Protein AF-A0A146LBC0-F1 (afdb_monomer_lite)

Sequence (161 aa):
MLEDGIFLSHIIKLILETLRTKFLCQTLASCSTSDPEEIKELKKRLSVVKEETLQETRRLTDVRKKEVRIQGEQAQSCVNAASSELEQNVEAELERRLGPLERELDEGKSEDREELRKKVEVVTVGAGAAVEERTLAFVQKANNCNQRVTGASFKGPTPTK

Structure (mmCIF, N/CA/C/O backbone):
data_AF-A0A146LBC0-F1
#
_entry.id   AF-A0A146LBC0-F1
#
loop_
_atom_site.group_PDB
_atom_site.id
_atom_site.type_symbol
_atom_site.label_atom_id
_atom_site.label_alt_id
_atom_site.label_comp_id
_atom_site.label_asym_id
_atom_site.label_entity_id
_atom_site.label_seq_id
_atom_site.pdbx_PDB_ins_code
_atom_site.Cartn_x
_atom_site.Cartn_y
_atom_site.Cartn_z
_atom_site.occupancy
_atom_site.B_iso_or_equiv
_atom_site.auth_seq_id
_atom_site.auth_comp_id
_atom_site.auth_asym_id
_atom_site.auth_atom_id
_atom_site.pdbx_PDB_model_num
ATOM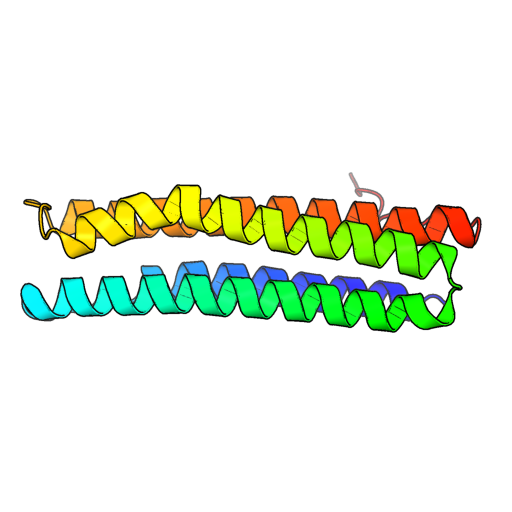 1 N N . MET A 1 1 ? 21.847 -15.925 -19.291 1.00 41.72 1 MET A N 1
ATOM 2 C CA . MET A 1 1 ? 20.861 -14.819 -19.219 1.00 41.72 1 MET A CA 1
ATOM 3 C C . MET A 1 1 ? 19.437 -15.306 -18.882 1.00 41.72 1 MET A C 1
ATOM 5 O O . MET A 1 1 ? 18.475 -14.672 -19.288 1.00 41.72 1 MET A O 1
ATOM 9 N N . LEU A 1 2 ? 19.271 -16.417 -18.148 1.00 33.94 2 LEU A N 1
ATOM 10 C CA . LEU A 1 2 ? 17.958 -16.956 -17.731 1.00 33.94 2 LEU A CA 1
ATOM 11 C C . LEU A 1 2 ? 17.779 -16.964 -16.200 1.00 33.94 2 LEU A C 1
ATOM 13 O O . LEU A 1 2 ? 16.682 -17.216 -15.714 1.00 33.94 2 LEU A O 1
ATOM 17 N N . GLU A 1 3 ? 18.838 -16.662 -15.444 1.00 36.56 3 GLU A N 1
ATOM 18 C CA . GLU A 1 3 ? 18.852 -16.749 -13.979 1.00 36.56 3 GLU A CA 1
ATOM 19 C C . GLU A 1 3 ? 18.294 -15.483 -13.304 1.00 36.56 3 GLU A C 1
ATOM 21 O O . GLU A 1 3 ? 17.625 -15.585 -12.276 1.00 36.56 3 GLU A O 1
ATOM 26 N N . ASP A 1 4 ? 18.438 -14.310 -13.932 1.00 43.28 4 ASP A N 1
ATOM 27 C CA . ASP A 1 4 ? 17.996 -13.033 -13.350 1.00 43.28 4 ASP A CA 1
ATOM 28 C C . ASP A 1 4 ? 16.467 -12.948 -13.195 1.00 43.28 4 ASP A C 1
ATOM 30 O O . ASP A 1 4 ? 15.962 -12.462 -12.186 1.00 43.28 4 ASP A O 1
ATOM 34 N N . GLY A 1 5 ? 15.698 -13.484 -14.153 1.00 43.06 5 GLY A N 1
ATOM 35 C CA . GLY A 1 5 ? 14.228 -13.459 -14.107 1.00 43.06 5 GLY A CA 1
ATOM 36 C C . GLY A 1 5 ? 13.615 -14.387 -13.049 1.00 43.06 5 GLY A C 1
ATOM 37 O O . GLY A 1 5 ? 12.540 -14.099 -12.518 1.00 43.06 5 GLY A O 1
ATOM 38 N N . ILE A 1 6 ? 14.302 -15.486 -12.716 1.00 46.56 6 ILE A N 1
ATOM 39 C CA . ILE A 1 6 ? 13.852 -16.460 -11.712 1.00 46.56 6 ILE A CA 1
ATOM 40 C C . ILE A 1 6 ? 14.132 -15.923 -10.307 1.00 46.56 6 ILE A C 1
ATOM 42 O O . ILE A 1 6 ? 13.265 -16.017 -9.439 1.00 46.56 6 ILE A O 1
ATOM 46 N N . PHE A 1 7 ? 15.295 -15.309 -10.088 1.00 50.03 7 PHE A N 1
ATOM 47 C CA . PHE A 1 7 ? 15.646 -14.681 -8.813 1.00 50.03 7 PHE A CA 1
ATOM 48 C C . PHE A 1 7 ? 14.685 -13.531 -8.460 1.00 50.03 7 PHE A C 1
ATOM 50 O O . PHE A 1 7 ? 14.181 -13.446 -7.341 1.00 50.03 7 PHE A O 1
ATOM 57 N N . LEU A 1 8 ? 14.317 -12.728 -9.462 1.00 52.56 8 LEU A N 1
ATOM 58 C CA . LEU A 1 8 ? 13.324 -11.657 -9.357 1.00 52.56 8 LEU A CA 1
ATOM 59 C C . LEU A 1 8 ? 11.935 -12.149 -8.958 1.00 52.56 8 LEU A C 1
ATOM 61 O O . LEU A 1 8 ? 11.319 -11.617 -8.037 1.00 52.56 8 LEU A O 1
ATOM 65 N N . SER A 1 9 ? 11.432 -13.184 -9.639 1.00 54.59 9 SER A N 1
ATOM 66 C CA . SER A 1 9 ? 10.130 -13.754 -9.300 1.00 54.59 9 SER A CA 1
ATOM 67 C C . SER A 1 9 ? 10.114 -14.313 -7.877 1.00 54.59 9 SER A C 1
ATOM 69 O O . SER A 1 9 ? 9.052 -14.293 -7.257 1.00 54.59 9 SER A O 1
ATOM 71 N N . HIS A 1 10 ? 11.247 -14.804 -7.364 1.00 55.78 10 HIS A N 1
ATOM 72 C CA . HIS A 1 10 ? 11.357 -15.286 -5.989 1.00 55.78 10 HIS A CA 1
ATOM 73 C C . HIS A 1 10 ? 11.374 -14.147 -4.974 1.00 55.78 10 HIS A C 1
ATOM 75 O O . HIS A 1 10 ? 10.648 -14.241 -3.994 1.00 55.78 10 HIS A O 1
ATOM 81 N N . ILE A 1 11 ? 12.117 -13.059 -5.208 1.00 57.19 11 ILE A N 1
ATOM 82 C CA . ILE A 1 11 ? 12.127 -11.897 -4.301 1.00 57.19 11 ILE A CA 1
ATOM 83 C C . ILE A 1 11 ? 10.741 -11.253 -4.229 1.00 57.19 11 ILE A C 1
ATOM 85 O O . ILE A 1 11 ? 10.255 -10.951 -3.145 1.00 57.19 11 ILE A O 1
ATOM 89 N N . ILE A 1 12 ? 10.070 -11.094 -5.369 1.00 56.62 12 ILE A N 1
ATOM 90 C CA . ILE A 1 12 ? 8.727 -10.507 -5.423 1.00 56.62 12 ILE A CA 1
ATOM 91 C C . ILE A 1 12 ? 7.709 -11.419 -4.736 1.00 56.62 12 ILE A C 1
ATOM 93 O O . ILE A 1 12 ? 6.879 -10.929 -3.976 1.00 56.62 12 ILE A O 1
ATOM 97 N N . LYS A 1 13 ? 7.805 -12.741 -4.929 1.00 62.38 13 LYS A N 1
ATOM 98 C CA . LYS A 1 13 ? 6.998 -13.710 -4.174 1.00 62.38 13 LYS A CA 1
ATOM 99 C C . LYS A 1 13 ? 7.278 -13.651 -2.676 1.00 62.38 13 LYS A C 1
ATOM 101 O O . LYS A 1 13 ? 6.328 -13.591 -1.916 1.00 62.38 13 LYS A O 1
ATOM 106 N N . LEU A 1 14 ? 8.542 -13.596 -2.258 1.00 60.75 14 LEU A N 1
ATOM 107 C CA . LEU A 1 14 ? 8.938 -13.469 -0.852 1.00 60.75 14 LEU A CA 1
ATOM 108 C C . LEU A 1 14 ? 8.400 -12.182 -0.223 1.00 60.75 14 LEU A C 1
ATOM 110 O O . LEU A 1 14 ? 7.945 -12.210 0.915 1.00 60.75 14 LEU A O 1
ATOM 114 N N . ILE A 1 15 ? 8.408 -11.062 -0.950 1.00 59.97 15 ILE A N 1
ATOM 115 C CA . ILE A 1 15 ? 7.845 -9.792 -0.476 1.00 59.97 15 ILE A CA 1
ATOM 116 C C . ILE A 1 15 ? 6.316 -9.881 -0.392 1.00 59.97 15 ILE A C 1
ATOM 118 O O . ILE A 1 15 ? 5.750 -9.482 0.620 1.00 59.97 15 ILE A O 1
ATOM 122 N N . LEU A 1 16 ? 5.642 -10.457 -1.394 1.00 62.00 16 LEU A N 1
ATOM 123 C CA . LEU A 1 16 ? 4.191 -10.687 -1.362 1.00 62.00 16 LEU A CA 1
ATOM 124 C C . LEU A 1 16 ? 3.779 -11.633 -0.225 1.00 62.00 16 LEU A C 1
ATOM 126 O O . LEU A 1 16 ? 2.821 -11.356 0.492 1.00 62.00 16 LEU A O 1
ATOM 130 N N . GLU A 1 17 ? 4.531 -12.710 -0.008 1.00 66.38 17 GLU A N 1
ATOM 131 C CA . GLU A 1 17 ? 4.349 -13.631 1.113 1.00 66.38 17 GLU A CA 1
ATOM 132 C C . GLU A 1 17 ? 4.630 -12.947 2.448 1.00 66.38 17 GLU A C 1
ATOM 134 O O . GLU A 1 17 ? 3.898 -13.172 3.406 1.00 66.38 17 GLU A O 1
ATOM 139 N N . THR A 1 18 ? 5.636 -12.075 2.520 1.00 64.06 18 THR A N 1
ATOM 140 C CA . THR A 1 18 ? 5.954 -11.298 3.724 1.00 64.06 18 THR A CA 1
ATOM 141 C C . THR A 1 18 ? 4.834 -10.317 4.045 1.00 64.06 18 THR A C 1
ATOM 143 O O . THR A 1 18 ? 4.398 -10.260 5.191 1.00 64.06 18 THR A O 1
ATOM 146 N N . LEU A 1 19 ? 4.316 -9.596 3.047 1.00 62.31 19 LEU A N 1
ATOM 147 C CA . LEU A 1 19 ? 3.150 -8.729 3.198 1.00 62.31 19 LEU A CA 1
ATOM 148 C C . LEU A 1 19 ? 1.959 -9.552 3.695 1.00 62.31 19 LEU A C 1
ATOM 150 O O . LEU A 1 19 ? 1.436 -9.292 4.775 1.00 62.31 19 LEU A O 1
ATOM 154 N N . ARG A 1 20 ? 1.601 -10.623 2.987 1.00 65.75 20 ARG A N 1
ATOM 155 C CA . ARG A 1 20 ? 0.491 -11.507 3.356 1.00 65.75 20 ARG A CA 1
ATOM 156 C C . ARG A 1 20 ? 0.636 -12.084 4.769 1.00 65.75 20 ARG A C 1
ATOM 158 O O . ARG A 1 20 ? -0.325 -12.064 5.533 1.00 65.75 20 ARG A O 1
ATOM 165 N N . THR A 1 21 ? 1.825 -12.552 5.138 1.00 64.62 21 THR A N 1
ATOM 166 C CA . THR A 1 21 ? 2.113 -13.125 6.462 1.00 64.62 21 THR A CA 1
ATOM 167 C C . THR A 1 21 ? 2.049 -12.065 7.553 1.00 64.62 21 THR A C 1
ATOM 169 O O . THR A 1 21 ? 1.503 -12.333 8.615 1.00 64.62 21 THR A O 1
ATOM 172 N N . LYS A 1 22 ? 2.541 -10.845 7.312 1.00 64.50 22 LYS A N 1
ATOM 173 C CA . LYS A 1 22 ? 2.434 -9.735 8.271 1.00 64.50 22 LYS A CA 1
ATOM 174 C C . LYS A 1 22 ? 0.981 -9.328 8.499 1.00 64.50 22 LYS A C 1
ATOM 176 O O . LYS A 1 22 ? 0.568 -9.194 9.648 1.00 64.50 22 LYS A O 1
ATOM 181 N N . PHE A 1 23 ? 0.204 -9.226 7.420 1.00 64.69 23 PHE A N 1
ATOM 182 C CA . PHE A 1 23 ? -1.231 -8.953 7.474 1.00 64.69 23 PHE A CA 1
ATOM 183 C C . PHE A 1 23 ? -2.007 -10.050 8.228 1.00 64.69 23 PHE A C 1
ATOM 185 O O . PHE A 1 23 ? -2.897 -9.714 8.995 1.00 64.69 23 PHE A O 1
ATOM 192 N N . LEU A 1 24 ? -1.657 -11.334 8.066 1.00 60.28 24 LEU A N 1
ATOM 193 C CA . LEU A 1 24 ? -2.320 -12.470 8.738 1.00 60.28 24 LEU A CA 1
ATOM 194 C C . LEU A 1 24 ? -1.852 -12.709 10.187 1.00 60.28 24 LEU A C 1
ATOM 196 O O . LEU A 1 24 ? -2.662 -12.995 11.063 1.00 60.28 24 LEU A O 1
ATOM 200 N N . CYS A 1 25 ? -0.552 -12.618 10.474 1.00 55.75 25 CYS A N 1
ATOM 201 C CA . CYS A 1 25 ? -0.018 -12.904 11.811 1.00 55.75 25 CYS A CA 1
ATOM 202 C C . CYS A 1 25 ? -0.347 -11.803 12.824 1.00 55.75 25 CYS A C 1
ATOM 204 O O . CYS A 1 25 ? -0.528 -12.101 14.003 1.00 55.75 25 CYS A O 1
ATOM 206 N N . GLN A 1 26 ? -0.426 -10.537 12.395 1.00 56.78 26 GLN A N 1
ATOM 207 C CA . GLN A 1 26 ? -0.739 -9.435 13.311 1.00 56.78 26 GLN A CA 1
ATOM 208 C C . GLN A 1 26 ? -2.237 -9.349 13.646 1.00 56.78 26 GLN A C 1
ATOM 210 O O . GLN A 1 26 ? -2.581 -8.909 14.747 1.00 56.78 26 GLN A O 1
ATOM 215 N N . THR A 1 27 ? -3.120 -9.819 12.756 1.00 55.81 27 THR A N 1
ATOM 216 C CA . THR A 1 27 ? -4.570 -9.890 13.010 1.00 55.81 27 THR A CA 1
ATOM 217 C C . THR A 1 27 ? -4.954 -11.062 13.915 1.00 55.81 27 THR A C 1
ATOM 219 O O . THR A 1 27 ? -5.841 -10.908 14.748 1.00 55.81 27 THR A O 1
ATOM 222 N N . LEU A 1 28 ? -4.267 -12.206 13.809 1.00 50.50 28 LEU A N 1
ATOM 223 C CA . LEU A 1 28 ? -4.628 -13.446 14.517 1.00 50.50 28 LEU A CA 1
ATOM 224 C C . LEU A 1 28 ? -4.036 -13.592 15.931 1.00 50.50 28 LEU A C 1
ATOM 226 O O . LEU A 1 28 ? -4.390 -14.527 16.650 1.00 50.50 28 LEU A O 1
ATOM 230 N N . ALA A 1 29 ? -3.133 -12.706 16.361 1.00 49.75 29 ALA A N 1
ATOM 231 C CA . ALA A 1 29 ? -2.538 -12.798 17.693 1.00 49.75 29 ALA A CA 1
ATOM 232 C C . ALA A 1 29 ? -3.552 -12.396 18.784 1.00 49.75 29 ALA A C 1
ATOM 234 O O . ALA A 1 29 ? -3.705 -11.212 19.102 1.00 49.75 29 ALA A O 1
ATOM 235 N N . SER A 1 30 ? -4.223 -13.400 19.360 1.00 50.38 30 SER A N 1
ATOM 236 C CA . SER A 1 30 ? -5.133 -13.294 20.505 1.00 50.38 30 SER A CA 1
ATOM 237 C C . SER A 1 30 ? -4.456 -12.599 21.688 1.00 50.38 30 SER A C 1
ATOM 239 O O . SER A 1 30 ? -3.391 -13.043 22.124 1.00 50.38 30 SER A O 1
ATOM 241 N N . CYS A 1 31 ? -5.068 -11.555 22.249 1.00 48.75 31 CYS A N 1
ATOM 242 C CA . CYS A 1 31 ? -4.596 -10.966 23.499 1.00 48.75 31 CYS A CA 1
ATOM 243 C C . CYS A 1 31 ? -5.736 -10.849 24.509 1.00 48.75 31 CYS A C 1
ATOM 245 O O . CYS A 1 31 ? -6.771 -10.252 24.232 1.00 48.75 31 CYS A O 1
ATOM 247 N N . SER A 1 32 ? -5.524 -11.450 25.679 1.00 50.44 32 SER A N 1
ATOM 248 C CA . SER A 1 32 ? -6.294 -11.221 26.895 1.00 50.44 32 SER A CA 1
ATOM 249 C C . SER A 1 32 ? -5.678 -10.024 27.627 1.00 50.44 32 SER A C 1
ATOM 251 O O . SER A 1 32 ? -4.798 -10.190 28.474 1.00 50.44 32 SER A O 1
ATOM 253 N N . THR A 1 33 ? -6.085 -8.814 27.269 1.00 54.03 33 THR A N 1
ATOM 254 C CA . THR A 1 33 ? -5.728 -7.581 27.986 1.00 54.03 33 THR A CA 1
ATOM 255 C C . THR A 1 33 ? -6.998 -6.805 28.322 1.00 54.03 33 THR A C 1
ATOM 257 O O . THR A 1 33 ? -8.054 -7.058 27.752 1.00 54.03 33 THR A O 1
ATOM 260 N N . SER A 1 34 ? -6.929 -5.922 29.319 1.00 55.38 34 SER A N 1
ATOM 261 C CA . SER A 1 34 ? -8.057 -5.075 29.718 1.00 55.38 34 SER A CA 1
ATOM 262 C C . SER A 1 34 ? -8.512 -4.146 28.581 1.00 55.38 34 SER A C 1
ATOM 264 O O . SER A 1 34 ? -7.706 -3.742 27.740 1.00 55.38 34 SER A O 1
ATOM 266 N N . ASP A 1 35 ? -9.793 -3.759 28.601 1.00 60.28 35 ASP A N 1
ATOM 267 C CA . ASP A 1 35 ? -10.484 -3.013 27.531 1.00 60.28 35 ASP A CA 1
ATOM 268 C C . ASP A 1 35 ? -9.720 -1.812 26.915 1.00 60.28 35 ASP A C 1
ATOM 270 O O . ASP A 1 35 ? -9.765 -1.650 25.692 1.00 60.28 35 ASP A O 1
ATOM 274 N N . PRO A 1 36 ? -8.989 -0.961 27.674 1.00 67.62 36 PRO A N 1
ATOM 275 C CA . PRO A 1 36 ? -8.262 0.173 27.093 1.00 67.62 36 PRO A CA 1
ATOM 276 C C . PRO A 1 36 ? -6.938 -0.226 26.425 1.00 67.62 36 PRO A C 1
ATOM 278 O O . PRO A 1 36 ? -6.501 0.412 25.464 1.00 67.62 36 PRO A O 1
ATOM 281 N N . GLU A 1 37 ? -6.278 -1.264 26.940 1.00 73.81 37 GLU A N 1
ATOM 282 C CA . GLU A 1 37 ? -4.994 -1.745 26.422 1.00 73.81 37 GLU A CA 1
ATOM 283 C C . GLU A 1 37 ? -5.189 -2.499 25.100 1.00 73.81 37 GLU A C 1
ATOM 285 O O . GLU A 1 37 ? -4.345 -2.407 24.210 1.00 73.81 37 GLU A O 1
ATOM 290 N N . GLU A 1 38 ? -6.335 -3.159 24.913 1.00 73.44 38 GLU A N 1
ATOM 291 C CA . GLU A 1 38 ? -6.666 -3.853 23.667 1.00 73.44 38 GLU A CA 1
ATOM 292 C C . GLU A 1 38 ? -6.807 -2.892 22.470 1.00 73.44 38 GLU A C 1
ATOM 294 O O . GLU A 1 38 ? -6.194 -3.106 21.424 1.00 73.44 38 GLU A O 1
ATOM 299 N N . ILE A 1 39 ? -7.550 -1.789 22.615 1.00 75.56 39 ILE A N 1
ATOM 300 C CA . ILE A 1 39 ? -7.713 -0.788 21.540 1.00 75.56 39 ILE A CA 1
ATOM 301 C C . ILE A 1 39 ? -6.362 -0.176 21.162 1.00 75.56 39 ILE A C 1
ATOM 303 O O . ILE A 1 39 ? -6.057 0.019 19.984 1.00 75.56 39 ILE A O 1
ATOM 307 N N . LYS A 1 40 ? -5.545 0.136 22.169 1.00 79.94 40 LYS A N 1
ATOM 308 C CA . LYS A 1 40 ? -4.212 0.714 21.990 1.00 79.94 40 LYS A CA 1
ATOM 309 C C . LYS A 1 40 ? -3.289 -0.237 21.229 1.00 79.94 40 LYS A C 1
ATOM 311 O O . LYS A 1 40 ? -2.561 0.203 20.340 1.00 79.94 40 LYS A O 1
ATOM 316 N N . GLU A 1 41 ? -3.354 -1.528 21.535 1.00 80.94 41 GLU A N 1
ATOM 317 C CA . GLU A 1 41 ? -2.597 -2.556 20.828 1.00 80.94 41 GLU A CA 1
ATOM 318 C C . GLU A 1 41 ? -3.089 -2.735 19.382 1.00 80.94 41 GLU A C 1
ATOM 320 O O . GLU A 1 41 ? -2.269 -2.789 18.465 1.00 80.94 41 GLU A O 1
ATOM 325 N N . LEU A 1 42 ? -4.405 -2.730 19.136 1.00 76.50 42 LEU A N 1
ATOM 326 C CA . LEU A 1 42 ? -4.966 -2.799 17.778 1.00 76.50 42 LEU A CA 1
ATOM 327 C C . LEU A 1 42 ? -4.535 -1.609 16.912 1.00 76.50 42 LEU A C 1
ATOM 329 O O . LEU A 1 42 ? -4.116 -1.805 15.772 1.00 76.50 42 LEU A O 1
ATOM 333 N N . LYS A 1 43 ? -4.556 -0.387 17.458 1.00 80.75 43 LYS A N 1
ATOM 334 C CA . LYS A 1 43 ? -4.040 0.810 16.769 1.00 80.75 43 LYS A CA 1
ATOM 335 C C . LYS A 1 43 ? -2.568 0.677 16.421 1.00 80.75 43 LYS A C 1
ATOM 337 O O . LYS A 1 43 ? -2.166 0.950 15.293 1.00 80.75 43 LYS A O 1
ATOM 342 N N . LYS A 1 44 ? -1.762 0.250 17.396 1.00 83.31 44 LYS A N 1
ATOM 343 C CA . LYS A 1 44 ? -0.325 0.062 17.208 1.00 83.31 44 LYS A CA 1
ATOM 344 C C . LYS A 1 44 ? -0.057 -0.939 16.088 1.00 83.31 44 LYS A C 1
ATOM 346 O O . LYS A 1 44 ? 0.746 -0.653 15.208 1.00 83.31 44 LYS A O 1
ATOM 351 N N . ARG A 1 45 ? -0.752 -2.078 16.087 1.00 76.31 45 ARG A N 1
ATOM 352 C CA . ARG A 1 45 ? -0.631 -3.089 15.030 1.00 76.31 45 ARG A CA 1
ATOM 353 C C . ARG A 1 45 ? -1.045 -2.538 13.674 1.00 76.31 45 ARG A C 1
ATOM 355 O O . ARG A 1 45 ? -0.286 -2.674 12.727 1.00 76.31 45 ARG A O 1
ATOM 362 N N . LEU A 1 46 ? -2.185 -1.855 13.583 1.00 78.94 46 LEU A N 1
ATOM 363 C CA . LEU A 1 46 ? -2.659 -1.269 12.326 1.00 78.94 46 LEU A CA 1
ATOM 364 C C . LEU A 1 46 ? -1.651 -0.262 11.744 1.00 78.94 46 LEU A C 1
ATOM 366 O O . LEU A 1 46 ? -1.334 -0.321 10.556 1.00 78.94 46 LEU A O 1
ATOM 370 N N . SER A 1 47 ? -1.072 0.583 12.603 1.00 83.06 47 SER A N 1
ATOM 371 C CA . SER A 1 47 ? -0.004 1.516 12.229 1.00 83.06 47 SER A CA 1
ATOM 372 C C . SER A 1 47 ? 1.251 0.791 11.738 1.00 83.06 47 SER A C 1
ATOM 374 O O . SER A 1 47 ? 1.816 1.181 10.718 1.00 83.06 47 SER A O 1
ATOM 376 N N . VAL A 1 48 ? 1.680 -0.272 12.432 1.00 83.25 48 VAL A N 1
ATOM 377 C CA . VAL A 1 48 ? 2.837 -1.089 12.026 1.00 83.25 48 VAL A CA 1
ATOM 378 C C . VAL A 1 48 ? 2.577 -1.755 10.675 1.00 83.25 48 VAL A C 1
ATOM 380 O O . VAL A 1 48 ? 3.428 -1.676 9.795 1.00 83.25 48 VAL A O 1
ATOM 383 N N . VAL A 1 49 ? 1.398 -2.351 10.464 1.00 78.00 49 VAL A N 1
ATOM 384 C CA . VAL A 1 49 ? 1.019 -2.948 9.173 1.00 78.00 49 VAL A CA 1
ATOM 385 C C . VAL A 1 49 ? 1.122 -1.917 8.051 1.00 78.00 49 VAL A C 1
ATOM 387 O O . VAL A 1 49 ? 1.722 -2.198 7.013 1.00 78.00 49 VAL A O 1
ATOM 390 N N . LYS A 1 50 ? 0.561 -0.720 8.246 1.00 82.88 50 LYS A N 1
ATOM 391 C CA . LYS A 1 50 ? 0.575 0.359 7.250 1.00 82.88 50 LYS A CA 1
ATOM 392 C C . LYS A 1 50 ? 2.001 0.798 6.915 1.00 82.88 50 LYS A C 1
ATOM 394 O O . LYS A 1 50 ? 2.372 0.821 5.741 1.00 82.88 50 LYS A O 1
ATOM 399 N N . GLU A 1 51 ? 2.808 1.096 7.931 1.00 86.25 51 GLU A N 1
ATOM 400 C CA . GLU A 1 51 ? 4.191 1.550 7.760 1.00 86.25 51 GLU A CA 1
ATOM 401 C C . GLU A 1 51 ? 5.063 0.483 7.091 1.00 86.25 51 GLU A C 1
ATOM 403 O O . GLU A 1 51 ? 5.744 0.765 6.102 1.00 86.25 51 GLU A O 1
ATOM 408 N N . GLU A 1 52 ? 4.999 -0.761 7.567 1.00 82.38 52 GLU A N 1
ATOM 409 C CA . GLU A 1 52 ? 5.774 -1.858 6.993 1.00 82.38 52 GLU A CA 1
ATOM 410 C C . GLU A 1 52 ? 5.350 -2.163 5.553 1.00 82.38 52 GLU A C 1
ATOM 412 O O . GLU A 1 52 ? 6.203 -2.441 4.712 1.00 82.38 52 GLU A O 1
ATOM 417 N N . THR A 1 53 ? 4.057 -2.064 5.231 1.00 81.00 53 THR A N 1
ATOM 418 C CA . THR A 1 53 ? 3.562 -2.273 3.862 1.00 81.00 53 THR A CA 1
ATOM 419 C C . THR A 1 53 ? 4.101 -1.220 2.901 1.00 81.00 53 THR A C 1
ATOM 421 O O . THR A 1 53 ? 4.558 -1.549 1.801 1.00 81.00 53 THR A O 1
ATOM 424 N N . LEU A 1 54 ? 4.101 0.048 3.315 1.00 86.94 54 LEU A N 1
ATOM 425 C CA . LEU A 1 54 ? 4.689 1.136 2.534 1.00 86.94 54 LEU A CA 1
ATOM 426 C C . LEU A 1 54 ? 6.201 0.956 2.382 1.00 86.94 54 LEU A C 1
ATOM 428 O O . LEU A 1 54 ? 6.742 1.151 1.291 1.00 86.94 54 LEU A O 1
ATOM 432 N N . GLN A 1 55 ? 6.886 0.546 3.450 1.00 86.69 55 GLN A N 1
ATOM 433 C CA . GLN A 1 55 ? 8.322 0.301 3.416 1.00 86.69 55 GLN A CA 1
ATOM 434 C C . GLN A 1 55 ? 8.682 -0.840 2.458 1.00 86.69 55 GLN A C 1
ATOM 436 O O . GLN A 1 55 ? 9.598 -0.683 1.651 1.00 86.69 55 GLN A O 1
ATOM 441 N N . GLU A 1 56 ? 7.966 -1.964 2.505 1.00 82.00 56 GLU A N 1
ATOM 442 C CA . GLU A 1 56 ? 8.200 -3.083 1.586 1.00 82.00 56 GLU A CA 1
ATOM 443 C C . GLU A 1 56 ? 7.855 -2.723 0.139 1.00 82.00 56 GLU A C 1
ATOM 445 O O . GLU A 1 56 ? 8.591 -3.087 -0.778 1.00 82.00 56 GLU A O 1
ATOM 450 N N . THR A 1 57 ? 6.808 -1.923 -0.080 1.00 83.88 57 THR A N 1
ATOM 451 C CA . THR A 1 57 ? 6.476 -1.397 -1.414 1.00 83.88 57 THR A CA 1
ATOM 452 C C . THR A 1 57 ? 7.626 -0.560 -1.978 1.00 83.88 57 THR A C 1
ATOM 454 O O . THR A 1 57 ? 8.025 -0.755 -3.125 1.00 83.88 57 THR A O 1
ATOM 457 N N . ARG A 1 58 ? 8.227 0.318 -1.164 1.00 88.56 58 ARG A N 1
ATOM 458 C CA . ARG A 1 58 ? 9.404 1.112 -1.560 1.00 88.56 58 ARG A CA 1
ATOM 459 C C . ARG A 1 58 ? 10.640 0.246 -1.801 1.00 88.56 58 ARG A C 1
ATOM 461 O O . ARG A 1 58 ? 11.374 0.467 -2.758 1.00 88.56 58 ARG A O 1
ATOM 468 N N . ARG A 1 59 ? 10.871 -0.776 -0.971 1.00 85.75 59 ARG A N 1
ATOM 469 C CA . ARG A 1 59 ? 11.969 -1.735 -1.189 1.00 85.75 59 ARG A CA 1
ATOM 470 C C . ARG A 1 59 ? 11.809 -2.455 -2.525 1.00 85.75 59 ARG A C 1
ATOM 472 O O . ARG A 1 59 ? 12.779 -2.560 -3.273 1.00 85.75 59 ARG A O 1
ATOM 479 N N . LEU A 1 60 ? 10.593 -2.897 -2.844 1.00 83.31 60 LEU A N 1
ATOM 480 C CA . LEU A 1 60 ? 10.272 -3.535 -4.116 1.00 83.31 60 LEU A CA 1
ATOM 481 C C . LEU A 1 60 ? 10.555 -2.606 -5.304 1.00 83.31 60 LEU A C 1
ATOM 483 O O . LEU A 1 60 ? 11.213 -3.015 -6.266 1.00 83.31 60 LEU A O 1
ATOM 487 N N . THR A 1 61 ? 10.079 -1.359 -5.254 1.00 87.44 61 THR A N 1
ATOM 488 C CA . THR A 1 61 ? 10.315 -0.406 -6.342 1.00 87.44 61 THR A CA 1
ATOM 489 C C . THR A 1 61 ? 11.795 -0.064 -6.485 1.00 87.44 61 THR A C 1
ATOM 491 O O . THR A 1 61 ? 12.295 -0.020 -7.607 1.00 87.44 61 THR A O 1
ATOM 494 N N . ASP A 1 62 ? 12.534 0.097 -5.389 1.00 88.50 62 ASP A N 1
ATOM 495 C CA . ASP A 1 62 ? 13.969 0.392 -5.414 1.00 88.50 62 ASP A CA 1
ATOM 496 C C . ASP A 1 62 ? 14.811 -0.745 -5.993 1.00 88.50 62 ASP A C 1
ATOM 498 O O . ASP A 1 62 ? 15.724 -0.489 -6.785 1.00 88.50 62 ASP A O 1
ATOM 502 N N . VAL A 1 63 ? 14.506 -1.998 -5.636 1.00 83.81 63 VAL A N 1
ATOM 503 C CA . VAL A 1 63 ? 15.127 -3.176 -6.263 1.00 83.81 63 VAL A CA 1
ATOM 504 C C . VAL A 1 63 ? 14.899 -3.118 -7.769 1.00 83.81 63 VAL A C 1
ATOM 506 O O . VAL A 1 63 ? 15.855 -3.183 -8.545 1.00 83.81 63 VAL A O 1
ATOM 509 N N . ARG A 1 64 ? 13.658 -2.861 -8.193 1.00 81.44 64 ARG A N 1
ATOM 510 C CA . ARG A 1 64 ? 13.324 -2.835 -9.615 1.00 81.44 64 ARG A CA 1
ATOM 511 C C . ARG A 1 64 ? 13.992 -1.687 -10.379 1.00 81.44 64 ARG A C 1
ATOM 513 O O . ARG A 1 64 ? 14.470 -1.887 -11.495 1.00 81.44 64 ARG A O 1
ATOM 520 N N . LYS A 1 65 ? 14.080 -0.494 -9.786 1.00 85.50 65 LYS A N 1
ATOM 521 C CA . LYS A 1 65 ? 14.797 0.656 -10.367 1.00 85.50 65 LYS A CA 1
ATOM 522 C C . LYS A 1 65 ? 16.286 0.348 -10.562 1.00 85.50 65 LYS A C 1
ATOM 524 O O . LYS A 1 65 ? 16.854 0.698 -11.598 1.00 85.50 65 LYS A O 1
ATOM 529 N N . LYS A 1 66 ? 16.925 -0.319 -9.591 1.00 84.00 66 LYS A N 1
ATOM 530 C CA . LYS A 1 66 ? 18.350 -0.694 -9.662 1.00 84.00 66 LYS A CA 1
ATOM 531 C C . LYS A 1 66 ? 18.631 -1.678 -10.794 1.00 84.00 66 LYS A C 1
ATOM 533 O O . LYS A 1 66 ? 19.606 -1.492 -11.517 1.00 84.00 66 LYS A O 1
ATOM 538 N N . GLU A 1 67 ? 17.770 -2.672 -10.981 1.00 77.00 67 GLU A N 1
ATOM 539 C CA . GLU A 1 67 ? 17.916 -3.684 -12.036 1.00 77.00 67 GLU A CA 1
ATOM 540 C C . GLU A 1 67 ? 17.832 -3.101 -13.447 1.00 77.00 67 GLU A C 1
ATOM 542 O O . GLU A 1 67 ? 18.529 -3.546 -14.355 1.00 77.00 67 GLU A O 1
ATOM 547 N N . VAL A 1 68 ? 16.976 -2.099 -13.647 1.00 77.12 68 VAL A N 1
ATOM 548 C CA . VAL A 1 68 ? 16.728 -1.536 -14.980 1.00 77.12 68 VAL A CA 1
ATOM 549 C C . VAL A 1 68 ? 17.703 -0.407 -15.331 1.00 77.12 68 VAL A C 1
ATOM 551 O O . VAL A 1 68 ? 17.847 -0.054 -16.499 1.00 77.12 68 VAL A O 1
ATOM 554 N N . ARG A 1 69 ? 18.491 0.085 -14.363 1.00 72.25 69 ARG A N 1
ATOM 555 C CA . ARG A 1 69 ? 19.543 1.095 -14.587 1.00 72.25 69 ARG A CA 1
ATOM 556 C C . ARG A 1 69 ? 20.571 0.681 -15.650 1.00 72.25 69 ARG A C 1
ATOM 558 O O . ARG A 1 69 ? 21.094 1.528 -16.363 1.00 72.25 69 ARG A O 1
ATOM 565 N N . IL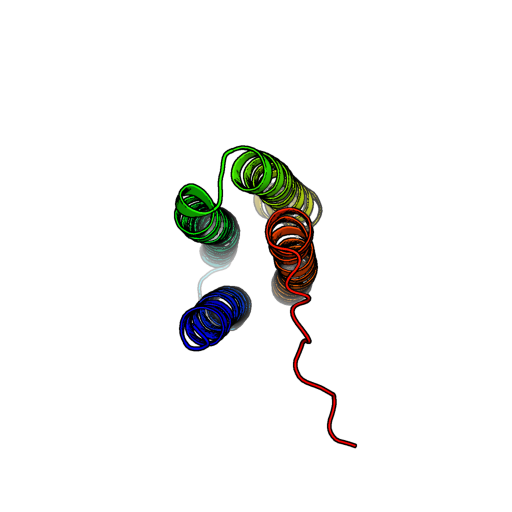E A 1 70 ? 20.847 -0.615 -15.768 1.00 69.69 70 ILE A N 1
ATOM 566 C CA . ILE A 1 70 ? 21.775 -1.189 -16.757 1.00 69.69 70 ILE A CA 1
ATOM 567 C C . ILE A 1 70 ? 21.137 -1.426 -18.139 1.00 69.69 70 ILE A C 1
ATOM 569 O O . ILE A 1 70 ? 21.840 -1.803 -19.069 1.00 69.69 70 ILE A O 1
ATOM 573 N N . GLN A 1 71 ? 19.829 -1.189 -18.298 1.00 67.31 71 GLN A N 1
ATOM 574 C CA . GLN A 1 71 ? 19.067 -1.478 -19.524 1.00 67.31 71 GLN A CA 1
ATOM 575 C C . GLN A 1 71 ? 18.747 -0.227 -20.368 1.00 67.31 71 GLN A C 1
ATOM 577 O O . GLN A 1 71 ? 18.058 -0.327 -21.381 1.00 67.31 71 GLN A O 1
ATOM 582 N N . GLY A 1 72 ? 19.261 0.945 -19.976 1.00 75.38 72 GLY A N 1
ATOM 583 C CA . GLY A 1 72 ? 19.138 2.206 -20.717 1.00 75.38 72 GLY A CA 1
ATOM 584 C C . GLY A 1 72 ? 18.064 3.166 -20.186 1.00 75.38 72 GLY A C 1
ATOM 585 O O . GLY A 1 72 ? 17.138 2.783 -19.468 1.00 75.38 72 GLY A O 1
ATOM 586 N N . GLU A 1 73 ? 18.184 4.444 -20.562 1.00 82.25 73 GLU A N 1
ATOM 587 C CA . GLU A 1 73 ? 17.397 5.557 -19.997 1.00 82.25 73 GLU A CA 1
ATOM 588 C C . GLU A 1 73 ? 15.881 5.416 -20.214 1.00 82.25 73 GLU A C 1
ATOM 590 O O . GLU A 1 73 ? 15.091 5.758 -19.333 1.00 82.25 73 GLU A O 1
ATOM 595 N N . GLN A 1 74 ? 15.453 4.866 -21.356 1.00 80.88 74 GLN A N 1
ATOM 596 C CA . GLN A 1 74 ? 14.029 4.664 -21.652 1.00 80.88 74 GLN A CA 1
ATOM 597 C C . GLN A 1 74 ? 13.387 3.606 -20.745 1.00 80.88 74 GLN A C 1
ATOM 599 O O . GLN A 1 74 ? 12.285 3.820 -20.232 1.00 80.88 74 GLN A O 1
ATOM 604 N N . ALA A 1 75 ? 14.077 2.486 -20.506 1.00 79.06 75 ALA A N 1
ATOM 605 C CA . ALA A 1 75 ? 13.592 1.442 -19.606 1.00 79.06 75 ALA A CA 1
ATOM 606 C C . ALA A 1 75 ? 13.540 1.970 -18.167 1.00 79.06 75 ALA A C 1
ATOM 608 O O . ALA A 1 75 ? 12.543 1.784 -17.467 1.00 79.06 75 ALA A O 1
ATOM 609 N N . GLN A 1 76 ? 14.579 2.707 -17.760 1.00 84.50 76 GLN A N 1
ATOM 610 C CA . GLN A 1 76 ? 14.665 3.315 -16.437 1.00 84.50 76 GLN A CA 1
ATOM 611 C C . GLN A 1 76 ? 13.538 4.329 -16.199 1.00 84.50 76 GLN A C 1
ATOM 613 O O . GLN A 1 76 ? 12.895 4.287 -15.153 1.00 84.50 76 GLN A O 1
ATOM 618 N N . SER A 1 77 ? 13.243 5.197 -17.171 1.00 88.50 77 SER A N 1
ATOM 619 C CA . SER A 1 77 ? 12.147 6.170 -17.072 1.00 88.50 77 SER A CA 1
ATOM 620 C C . SER A 1 77 ? 10.774 5.491 -16.953 1.00 88.50 77 SER A C 1
ATOM 622 O O . SER A 1 77 ? 9.977 5.846 -16.084 1.00 88.50 77 SER A O 1
ATOM 624 N N . CYS A 1 78 ? 10.524 4.441 -17.746 1.00 87.94 78 CYS A N 1
ATOM 625 C CA . CYS A 1 78 ? 9.285 3.657 -17.675 1.00 87.94 78 CYS A CA 1
ATOM 626 C C . CYS A 1 78 ? 9.104 2.971 -16.310 1.00 87.94 78 CYS A C 1
ATOM 628 O O . CYS A 1 78 ? 8.023 3.034 -15.721 1.00 87.94 78 CYS A O 1
ATOM 630 N N . VAL A 1 79 ? 10.166 2.355 -15.779 1.00 88.44 79 VAL A N 1
ATOM 631 C CA . VAL A 1 79 ? 10.137 1.715 -14.457 1.00 88.44 79 VAL A CA 1
ATOM 632 C C . VAL A 1 79 ? 9.968 2.735 -13.341 1.00 88.44 79 VAL A C 1
ATOM 634 O O . VAL A 1 79 ? 9.166 2.496 -12.447 1.00 88.44 79 VAL A O 1
ATOM 637 N N . ASN A 1 80 ? 10.641 3.885 -13.411 1.00 90.38 80 ASN A N 1
ATOM 638 C CA . ASN A 1 80 ? 10.473 4.955 -12.429 1.00 90.38 80 ASN A CA 1
ATOM 639 C C . ASN A 1 80 ? 9.014 5.428 -12.363 1.00 90.38 80 ASN A C 1
ATOM 641 O O . ASN A 1 80 ? 8.463 5.530 -11.270 1.00 90.38 80 ASN A O 1
ATOM 645 N N . ALA A 1 81 ? 8.373 5.646 -13.516 1.00 91.38 81 ALA A N 1
ATOM 646 C CA . ALA A 1 81 ? 6.965 6.032 -13.572 1.00 91.38 81 ALA A CA 1
ATOM 647 C C . ALA A 1 81 ? 6.048 4.946 -12.983 1.00 91.38 81 ALA A C 1
ATOM 649 O O . ALA A 1 81 ? 5.193 5.245 -12.151 1.00 91.38 81 ALA A O 1
ATOM 650 N N . ALA A 1 82 ? 6.262 3.678 -13.354 1.00 89.94 82 ALA A N 1
ATOM 651 C CA . ALA A 1 82 ? 5.498 2.556 -12.808 1.00 89.94 82 ALA A CA 1
ATOM 652 C C . ALA A 1 82 ? 5.697 2.395 -11.289 1.00 89.94 82 ALA A C 1
ATOM 654 O O . ALA A 1 82 ? 4.759 2.040 -10.580 1.00 89.94 82 ALA A O 1
ATOM 655 N N . SER A 1 83 ? 6.902 2.666 -10.784 1.00 92.56 83 SER A N 1
ATOM 656 C CA . SER A 1 83 ? 7.212 2.636 -9.356 1.00 92.56 83 SER A CA 1
ATOM 657 C C . SER A 1 83 ? 6.496 3.737 -8.583 1.00 92.56 83 SER A C 1
ATOM 659 O O . SER A 1 83 ? 5.870 3.443 -7.569 1.00 92.56 83 SER A O 1
ATOM 661 N N . SER A 1 84 ? 6.549 4.982 -9.064 1.00 93.94 84 SER A N 1
ATOM 662 C CA . SER A 1 84 ? 5.842 6.098 -8.425 1.00 93.94 84 SER A CA 1
ATOM 663 C C . SER A 1 84 ? 4.333 5.863 -8.383 1.00 93.94 84 SER A C 1
ATOM 665 O O . SER A 1 84 ? 3.696 6.136 -7.371 1.00 93.94 84 SER A O 1
ATOM 667 N N . GLU A 1 85 ? 3.768 5.301 -9.451 1.00 94.31 85 GLU A N 1
ATOM 668 C CA . GLU A 1 85 ? 2.355 4.927 -9.499 1.00 94.31 85 GLU A CA 1
ATOM 669 C C . GLU A 1 85 ? 2.008 3.817 -8.500 1.00 94.31 85 GLU A C 1
ATOM 671 O O . GLU A 1 85 ? 0.983 3.912 -7.829 1.00 94.31 85 GLU A O 1
ATOM 676 N N . LEU A 1 86 ? 2.850 2.783 -8.355 1.00 92.44 86 LEU A N 1
ATOM 677 C CA . LEU A 1 86 ? 2.629 1.741 -7.346 1.00 92.44 86 LEU A CA 1
ATOM 678 C C . LEU A 1 86 ? 2.626 2.332 -5.932 1.00 92.44 86 LEU A C 1
ATOM 680 O O . LEU A 1 86 ? 1.698 2.066 -5.173 1.00 92.44 86 LEU A O 1
ATOM 684 N N . GLU A 1 87 ? 3.647 3.120 -5.587 1.00 92.88 87 GLU A N 1
ATOM 685 C CA . GLU A 1 87 ? 3.795 3.713 -4.253 1.00 92.88 87 GLU A CA 1
ATOM 686 C C . GLU A 1 87 ? 2.568 4.568 -3.887 1.00 92.88 87 GLU A C 1
ATOM 688 O O . GLU A 1 87 ? 1.979 4.364 -2.826 1.00 92.88 87 GLU A O 1
ATOM 693 N N . GLN A 1 88 ? 2.115 5.435 -4.801 1.00 94.25 88 GLN A N 1
ATOM 694 C CA . GLN A 1 88 ? 0.917 6.264 -4.610 1.00 94.25 88 GLN A CA 1
ATOM 695 C C . GLN A 1 88 ? -0.363 5.428 -4.496 1.00 94.25 88 GLN A C 1
ATOM 697 O O . GLN A 1 88 ? -1.208 5.688 -3.640 1.00 94.25 88 GLN A O 1
ATOM 702 N N . ASN A 1 89 ? -0.517 4.407 -5.343 1.00 93.06 89 ASN A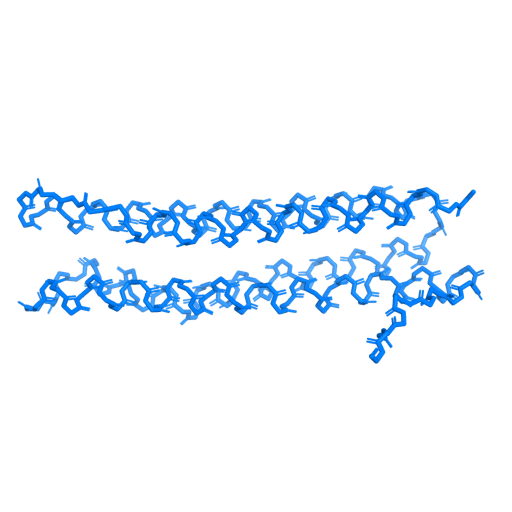 N 1
ATOM 703 C CA . ASN A 1 89 ? -1.709 3.562 -5.345 1.00 93.06 89 ASN A CA 1
ATOM 704 C C . ASN A 1 89 ? -1.813 2.691 -4.089 1.00 93.06 89 ASN A C 1
ATOM 706 O O . ASN A 1 89 ? -2.926 2.431 -3.631 1.00 93.06 89 ASN A O 1
ATOM 710 N N . VAL A 1 90 ? -0.685 2.217 -3.553 1.00 89.69 90 VAL A N 1
ATOM 711 C CA . VAL A 1 90 ? -0.649 1.467 -2.292 1.00 89.69 90 VAL A CA 1
ATOM 712 C C . VAL A 1 90 ? -0.987 2.386 -1.125 1.00 89.69 90 VAL A C 1
ATOM 714 O O . VAL A 1 90 ? -1.851 2.036 -0.328 1.00 89.69 90 VAL A O 1
ATOM 717 N N . GLU A 1 91 ? -0.380 3.571 -1.051 1.00 92.69 91 GLU A N 1
ATOM 718 C CA . GLU A 1 91 ? -0.681 4.553 -0.004 1.00 92.69 91 GLU A CA 1
ATOM 719 C C . GLU A 1 91 ? -2.163 4.942 0.006 1.00 92.69 91 GLU A C 1
ATOM 721 O O . GLU A 1 91 ? -2.826 4.835 1.039 1.00 92.69 91 GLU A O 1
ATOM 726 N N . ALA A 1 92 ? -2.718 5.286 -1.159 1.00 93.19 92 ALA A N 1
ATOM 727 C CA . ALA A 1 92 ? -4.128 5.632 -1.288 1.00 93.19 92 ALA A CA 1
ATOM 728 C C . ALA A 1 92 ? -5.061 4.473 -0.900 1.00 93.19 92 ALA A C 1
ATOM 730 O O . ALA A 1 92 ? -6.101 4.696 -0.279 1.00 93.19 92 ALA A O 1
ATOM 731 N N . GLU A 1 93 ? -4.716 3.229 -1.245 1.00 91.06 93 GLU A N 1
ATOM 732 C CA . GLU A 1 93 ? -5.543 2.065 -0.915 1.00 91.06 93 GLU A CA 1
ATOM 733 C C . GLU A 1 93 ? -5.510 1.734 0.582 1.00 91.06 93 GLU A C 1
ATOM 735 O O . GLU A 1 93 ? -6.556 1.411 1.156 1.00 91.06 93 GLU A O 1
ATOM 740 N N . LEU A 1 94 ? -4.339 1.844 1.216 1.00 88.62 94 LEU A N 1
ATOM 741 C CA . LEU A 1 94 ? -4.199 1.686 2.662 1.00 88.62 94 LEU A CA 1
ATOM 742 C C . LEU A 1 94 ? -5.004 2.758 3.397 1.00 88.62 94 LEU A C 1
ATOM 744 O O . LEU A 1 94 ? -5.773 2.419 4.291 1.00 88.62 94 LEU A O 1
ATOM 748 N N . GLU A 1 95 ? -4.918 4.021 2.981 1.00 92.38 95 GLU A N 1
ATOM 749 C CA . GLU A 1 95 ? -5.678 5.114 3.599 1.00 92.38 95 GLU A CA 1
ATOM 750 C C . GLU A 1 95 ? -7.191 4.933 3.426 1.00 92.38 95 GLU A C 1
ATOM 752 O O . GLU A 1 95 ? -7.970 5.086 4.368 1.00 92.38 95 GLU A O 1
ATOM 757 N N . ARG A 1 96 ? -7.623 4.522 2.228 1.00 93.06 96 ARG A N 1
ATOM 758 C CA . ARG A 1 96 ? -9.036 4.277 1.913 1.00 93.06 96 ARG A CA 1
ATOM 759 C C . ARG A 1 96 ? -9.646 3.180 2.785 1.00 93.06 96 ARG A C 1
ATOM 761 O O . ARG A 1 96 ? -10.825 3.268 3.125 1.00 93.06 96 ARG A O 1
ATOM 768 N N . ARG A 1 97 ? -8.881 2.130 3.096 1.00 88.88 97 ARG A N 1
ATOM 769 C CA . ARG A 1 97 ? -9.377 0.955 3.830 1.00 88.88 97 ARG A CA 1
ATOM 770 C C . ARG A 1 97 ? -9.130 1.040 5.328 1.00 88.88 97 ARG A C 1
ATOM 772 O O . ARG A 1 97 ? -10.055 0.794 6.094 1.00 88.88 97 ARG A O 1
ATOM 779 N N . LEU A 1 98 ? -7.909 1.374 5.734 1.00 87.12 98 LEU A N 1
ATOM 780 C CA . LEU A 1 98 ? -7.499 1.401 7.136 1.00 87.12 98 LEU A CA 1
ATOM 781 C C . LEU A 1 98 ? -7.858 2.732 7.806 1.00 87.12 98 LEU A C 1
ATOM 783 O O . LEU A 1 98 ? -8.234 2.722 8.970 1.00 87.12 98 LEU A O 1
ATOM 787 N N . GLY A 1 99 ? -7.857 3.858 7.086 1.00 88.69 99 GLY A N 1
ATOM 788 C CA . GLY A 1 99 ? -8.122 5.184 7.663 1.00 88.69 99 GLY A CA 1
ATOM 789 C C . GLY A 1 99 ? -9.492 5.351 8.348 1.00 88.69 99 GLY A C 1
ATOM 790 O O . GLY A 1 99 ? -9.584 6.024 9.377 1.00 88.69 99 GLY A O 1
ATOM 791 N N . PRO A 1 100 ? -10.604 4.775 7.841 1.00 89.75 100 PRO A N 1
ATOM 792 C CA . PRO A 1 100 ? -11.869 4.742 8.581 1.00 89.75 100 PRO A CA 1
ATOM 793 C C . PRO A 1 100 ? -11.775 3.962 9.900 1.00 89.75 100 PRO A C 1
ATOM 795 O O . PRO A 1 100 ? -12.325 4.401 10.906 1.00 89.75 100 PRO A O 1
ATOM 798 N N . LEU A 1 101 ? -11.050 2.842 9.899 1.00 86.25 101 LEU A N 1
ATOM 799 C CA . LEU A 1 101 ? -10.863 1.985 11.068 1.00 86.25 101 LEU A CA 1
ATOM 800 C C . LEU A 1 101 ? -9.927 2.630 12.105 1.00 86.25 101 LEU A C 1
ATOM 802 O O . LEU A 1 101 ? -10.221 2.576 13.293 1.00 86.25 101 LEU A O 1
ATOM 806 N N . GLU A 1 102 ? -8.848 3.288 11.669 1.00 86.50 102 GLU A N 1
ATOM 807 C CA . GLU A 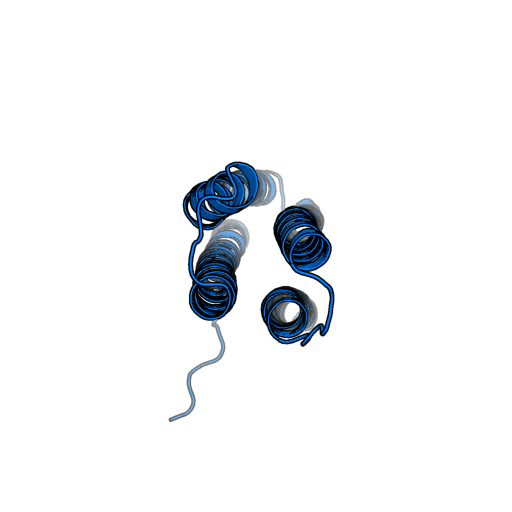1 102 ? -7.958 4.089 12.527 1.00 86.50 102 GLU A CA 1
ATOM 808 C C . GLU A 1 102 ? -8.763 5.153 13.289 1.00 86.50 102 GLU A C 1
ATOM 810 O O . GLU A 1 102 ? -8.688 5.231 14.515 1.00 86.50 102 GLU A O 1
ATOM 815 N N . ARG A 1 103 ? -9.625 5.895 12.580 1.00 88.50 103 ARG A N 1
ATOM 816 C CA . ARG A 1 103 ? -10.501 6.912 13.185 1.00 88.50 103 ARG A CA 1
ATOM 817 C C . ARG A 1 103 ? -11.510 6.325 14.166 1.00 88.50 103 ARG A C 1
ATOM 819 O O . ARG A 1 103 ? -11.705 6.878 15.240 1.00 88.50 103 ARG A O 1
ATOM 826 N N . GLU A 1 104 ? -12.134 5.202 13.832 1.00 84.81 104 GLU A N 1
ATOM 827 C CA . GLU A 1 104 ? -13.088 4.530 14.721 1.00 84.81 104 GLU A CA 1
ATOM 828 C C . GLU A 1 104 ? -12.427 4.023 16.011 1.00 84.81 104 GLU A C 1
ATOM 830 O O . GLU A 1 104 ? -12.987 4.164 17.103 1.00 84.81 104 GLU A O 1
ATOM 835 N N . LEU A 1 105 ? -11.206 3.489 15.898 1.00 83.25 105 LEU A N 1
ATOM 836 C CA . LEU A 1 105 ? -10.382 3.119 17.045 1.00 83.25 105 LEU A CA 1
ATOM 837 C C . LEU A 1 105 ? -9.997 4.355 17.876 1.00 83.25 105 LEU A C 1
ATOM 839 O O . LEU A 1 105 ? -9.943 4.273 19.105 1.00 83.25 105 LEU A O 1
ATOM 843 N N . ASP A 1 106 ? -9.720 5.496 17.237 1.00 82.94 106 ASP A N 1
ATOM 844 C CA . ASP A 1 106 ? -9.403 6.774 17.891 1.00 82.94 106 ASP A CA 1
ATOM 845 C C . ASP A 1 106 ? -10.558 7.376 18.667 1.00 82.94 106 ASP A C 1
ATOM 847 O O . ASP A 1 106 ? -10.376 7.796 19.809 1.00 82.94 106 ASP A O 1
ATOM 851 N N . GLU A 1 107 ? -11.748 7.342 18.090 1.00 83.06 107 GLU A N 1
ATOM 852 C CA . GLU A 1 107 ? -12.950 7.870 18.718 1.00 83.06 107 GLU A CA 1
ATOM 853 C C . GLU A 1 107 ? -13.509 6.943 19.809 1.00 83.06 107 GLU A C 1
ATOM 855 O O . GLU A 1 107 ? -14.375 7.358 20.576 1.00 83.06 107 GLU A O 1
ATOM 860 N N . GLY A 1 108 ? -13.039 5.692 19.886 1.00 71.44 108 GLY A N 1
ATOM 861 C CA . GLY A 1 108 ? -13.463 4.730 20.906 1.00 71.44 108 GLY A CA 1
ATOM 862 C C . GLY A 1 108 ? -14.936 4.318 20.802 1.00 71.44 108 GLY A C 1
AT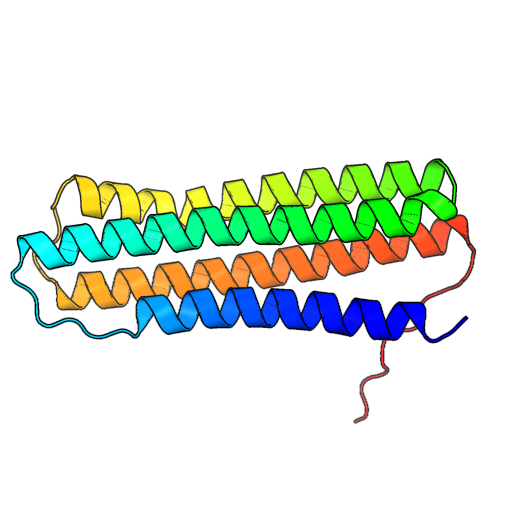OM 863 O O . GLY A 1 108 ? -15.488 3.811 21.774 1.00 71.44 108 GLY A O 1
ATOM 864 N N . LYS A 1 109 ? -15.569 4.519 19.637 1.00 66.00 109 LYS A N 1
ATOM 865 C CA . LYS A 1 109 ? -17.026 4.397 19.426 1.00 66.00 109 LYS A CA 1
ATOM 866 C C . LYS A 1 109 ? -17.573 2.963 19.362 1.00 66.00 109 LYS A C 1
ATOM 868 O O . LYS A 1 109 ? -18.784 2.802 19.275 1.00 66.00 109 LYS A O 1
ATOM 873 N N . SER A 1 110 ? -16.725 1.932 19.375 1.00 62.88 110 SER A N 1
ATOM 874 C CA . SER A 1 110 ? -17.193 0.541 19.258 1.00 62.88 110 SER A CA 1
ATOM 875 C C . SER A 1 110 ? -17.765 0.023 20.578 1.00 62.88 110 SER A C 1
ATOM 877 O O . SER A 1 110 ? -17.028 -0.081 21.563 1.00 62.88 110 SER A O 1
ATOM 879 N N . GLU A 1 111 ? -19.052 -0.334 20.574 1.00 61.25 111 GLU A N 1
ATOM 880 C CA . GLU A 1 111 ? -19.756 -0.940 21.716 1.00 61.25 111 GLU A CA 1
ATOM 881 C C . GLU A 1 111 ? -19.499 -2.457 21.825 1.00 61.25 111 GLU A C 1
ATOM 883 O O . GLU A 1 111 ? -19.465 -2.985 22.935 1.00 61.25 111 GLU A O 1
ATOM 888 N N . ASP A 1 112 ? -19.216 -3.142 20.705 1.00 75.56 112 ASP A N 1
ATOM 889 C CA . ASP A 1 112 ? -18.826 -4.562 20.659 1.00 75.56 112 ASP A CA 1
ATOM 890 C C . ASP A 1 112 ? -17.349 -4.716 20.238 1.00 75.56 112 ASP A C 1
ATOM 892 O O . ASP A 1 112 ? -16.898 -4.187 19.217 1.00 75.56 112 ASP A O 1
ATOM 896 N N . ARG A 1 113 ? -16.563 -5.422 21.060 1.00 71.81 113 ARG A N 1
ATOM 897 C CA . ARG A 1 113 ? -15.121 -5.648 20.857 1.00 71.81 113 ARG A CA 1
ATOM 898 C C . ARG A 1 113 ? -14.832 -6.818 19.931 1.00 71.81 113 ARG A C 1
ATOM 900 O O . ARG A 1 113 ? -13.869 -6.763 19.172 1.00 71.81 113 ARG A O 1
ATOM 907 N N . GLU A 1 114 ? -15.658 -7.852 19.965 1.00 76.00 114 GLU A N 1
ATOM 908 C CA . GLU A 1 114 ? -15.504 -9.003 19.081 1.00 76.00 114 GLU A CA 1
ATOM 909 C C . GLU A 1 114 ? -15.845 -8.608 17.639 1.00 76.00 114 GLU A C 1
ATOM 911 O O . GLU A 1 114 ? -15.163 -9.013 16.694 1.00 76.00 114 GLU A O 1
ATOM 916 N N . GLU A 1 115 ? -16.847 -7.744 17.466 1.00 79.81 115 GLU A N 1
ATOM 917 C CA . GLU A 1 115 ? -17.146 -7.134 16.171 1.00 79.81 115 GLU A CA 1
ATOM 918 C C . GLU A 1 115 ? -15.983 -6.261 15.677 1.00 79.81 115 GLU A C 1
ATOM 920 O O . GLU A 1 115 ? -15.578 -6.371 14.519 1.00 79.81 115 GLU A O 1
ATOM 925 N N . LEU A 1 116 ? -15.373 -5.466 16.564 1.00 78.56 116 LEU A N 1
ATOM 926 C CA . LEU A 1 116 ? -14.206 -4.649 16.233 1.00 78.56 116 LEU A CA 1
ATOM 927 C C . LEU A 1 116 ? -13.001 -5.497 15.805 1.00 78.56 116 LEU A C 1
ATOM 929 O O . LEU A 1 116 ? -12.372 -5.171 14.802 1.00 78.56 116 LEU A O 1
ATOM 933 N N . ARG A 1 117 ? -12.689 -6.598 16.503 1.00 76.50 117 ARG A N 1
ATOM 934 C CA . ARG A 1 117 ? -11.607 -7.522 16.103 1.00 76.50 117 ARG A CA 1
ATOM 935 C C . ARG A 1 117 ? -11.850 -8.096 14.716 1.00 76.50 117 ARG A C 1
ATOM 937 O O . ARG A 1 117 ? -10.969 -8.022 13.863 1.00 76.50 117 ARG A O 1
ATOM 944 N N . LYS A 1 118 ? -13.060 -8.606 14.468 1.00 81.19 118 LYS A N 1
ATOM 945 C CA . LYS A 1 118 ? -13.455 -9.141 13.157 1.00 81.19 118 LYS A CA 1
ATOM 946 C C . LYS A 1 118 ? -13.365 -8.079 12.073 1.00 81.19 118 LYS A C 1
ATOM 948 O O . LYS A 1 118 ? -12.883 -8.350 10.978 1.00 81.19 118 LYS A O 1
ATOM 953 N N . LYS A 1 119 ? -13.785 -6.853 12.375 1.00 83.00 119 LYS A N 1
ATOM 954 C CA . LYS A 1 119 ? -13.691 -5.720 11.455 1.00 83.00 119 LYS A CA 1
ATOM 955 C C . LYS A 1 119 ? -12.239 -5.373 11.145 1.00 83.00 119 LYS A C 1
ATOM 957 O O . LYS A 1 119 ? -11.906 -5.224 9.971 1.00 83.00 119 LYS A O 1
ATOM 962 N N . VAL A 1 120 ? -11.375 -5.304 12.162 1.00 81.56 120 VAL A N 1
ATOM 963 C CA . VAL A 1 120 ? -9.931 -5.098 11.985 1.00 81.56 120 VAL A CA 1
ATOM 964 C C . VAL A 1 120 ? -9.355 -6.190 11.097 1.00 81.56 120 VAL A C 1
ATOM 966 O O . VAL A 1 120 ? -8.701 -5.872 10.109 1.00 81.56 120 VAL A O 1
ATOM 969 N N . GLU A 1 121 ? -9.641 -7.456 11.385 1.00 80.00 121 GLU A N 1
ATOM 970 C CA . GLU A 1 121 ? -9.157 -8.588 10.599 1.00 80.00 121 GLU A CA 1
ATOM 971 C C . GLU A 1 121 ? -9.612 -8.505 9.136 1.00 80.00 121 GLU A C 1
ATOM 973 O O . GLU A 1 121 ? -8.777 -8.513 8.233 1.00 80.00 121 GLU A O 1
ATOM 978 N N . VAL A 1 122 ? -10.912 -8.342 8.884 1.00 83.56 122 VAL A N 1
ATOM 979 C CA . VAL A 1 122 ? -11.481 -8.290 7.527 1.00 83.56 122 VAL A CA 1
ATOM 980 C C . VAL A 1 122 ? -10.927 -7.115 6.724 1.00 83.56 122 VAL A C 1
ATOM 982 O O . VAL A 1 122 ? -10.554 -7.277 5.559 1.00 83.56 122 VAL A O 1
ATOM 985 N N . VAL A 1 123 ? -10.857 -5.926 7.326 1.00 82.94 123 VAL A N 1
ATOM 986 C CA . VAL A 1 123 ? -10.349 -4.722 6.655 1.00 82.94 123 VAL A CA 1
ATOM 987 C C . VAL A 1 123 ? -8.860 -4.866 6.347 1.00 82.94 123 VAL A C 1
ATOM 989 O O . VAL A 1 123 ? -8.435 -4.551 5.234 1.00 82.94 123 VAL A O 1
ATOM 992 N N . THR A 1 124 ? -8.086 -5.388 7.299 1.00 75.75 124 THR A N 1
ATOM 993 C CA . THR A 1 124 ? -6.637 -5.587 7.172 1.00 75.75 124 THR A CA 1
ATOM 994 C C . THR A 1 124 ? -6.345 -6.644 6.103 1.00 75.75 124 THR A C 1
ATOM 996 O O . THR A 1 124 ? -5.624 -6.359 5.149 1.00 75.75 124 THR A O 1
ATOM 999 N N . VAL A 1 125 ? -6.999 -7.811 6.139 1.00 78.56 125 VAL A N 1
ATOM 1000 C CA . VAL A 1 125 ? -6.886 -8.848 5.092 1.00 78.56 125 VAL A CA 1
ATOM 1001 C C . VAL A 1 125 ? -7.292 -8.307 3.716 1.00 78.56 125 VAL A C 1
ATOM 1003 O O . VAL A 1 125 ? -6.587 -8.523 2.728 1.00 78.56 125 VAL A O 1
ATOM 1006 N N . GLY A 1 126 ? -8.394 -7.557 3.639 1.00 78.31 126 GLY A N 1
ATOM 1007 C CA . GLY A 1 126 ? -8.852 -6.941 2.394 1.00 78.31 126 GLY A CA 1
ATOM 1008 C C . GLY A 1 126 ? -7.884 -5.890 1.838 1.00 78.31 126 GLY A C 1
ATOM 1009 O O . GLY A 1 126 ? -7.759 -5.759 0.620 1.00 78.31 126 GLY A O 1
ATOM 1010 N N . ALA A 1 127 ? -7.188 -5.151 2.706 1.00 79.94 127 ALA A N 1
ATOM 1011 C CA . ALA A 1 127 ? -6.123 -4.237 2.308 1.00 79.94 127 ALA A CA 1
ATOM 1012 C C . ALA A 1 127 ? -4.897 -4.995 1.785 1.00 79.94 127 ALA A C 1
ATOM 1014 O O . ALA A 1 127 ? -4.396 -4.649 0.717 1.00 79.94 127 ALA A O 1
ATOM 1015 N N . GLY A 1 128 ? -4.486 -6.074 2.457 1.00 79.25 128 GLY A N 1
ATOM 1016 C CA . GLY A 1 128 ? -3.403 -6.945 1.995 1.00 79.25 128 GLY A CA 1
ATOM 1017 C C . GLY A 1 128 ? -3.651 -7.497 0.588 1.00 79.25 128 GLY A C 1
ATOM 1018 O O . GLY A 1 128 ? -2.799 -7.354 -0.287 1.00 79.25 128 GLY A O 1
ATOM 1019 N N . ALA A 1 129 ? -4.850 -8.028 0.326 1.00 79.50 129 ALA A N 1
ATOM 1020 C CA . ALA A 1 129 ? -5.226 -8.531 -0.999 1.00 79.50 129 ALA A CA 1
ATOM 1021 C C . ALA A 1 129 ? -5.191 -7.434 -2.084 1.00 79.50 129 ALA A C 1
ATOM 1023 O O . ALA A 1 129 ? -4.718 -7.658 -3.198 1.00 79.50 129 ALA A O 1
ATOM 1024 N N . ALA A 1 130 ? -5.647 -6.223 -1.755 1.00 83.12 130 ALA A N 1
ATOM 1025 C CA . ALA A 1 130 ? -5.652 -5.098 -2.687 1.00 83.12 130 ALA A CA 1
ATOM 1026 C C . ALA A 1 130 ? -4.238 -4.563 -2.997 1.00 83.12 130 ALA A C 1
ATOM 1028 O O . ALA A 1 130 ? -3.993 -4.064 -4.102 1.00 83.12 130 ALA A O 1
ATOM 1029 N N . VAL A 1 131 ? -3.313 -4.656 -2.034 1.00 82.19 131 VAL A N 1
ATOM 1030 C CA . VAL A 1 131 ? -1.887 -4.341 -2.217 1.00 82.19 131 VAL A CA 1
ATOM 1031 C C . VAL A 1 131 ? -1.191 -5.419 -3.047 1.00 82.19 131 VAL A C 1
ATOM 1033 O O . VAL A 1 131 ? -0.391 -5.083 -3.923 1.00 82.19 131 VAL A O 1
ATOM 1036 N N . GLU A 1 132 ? -1.519 -6.694 -2.834 1.00 80.69 132 GLU A N 1
ATOM 1037 C CA . GLU A 1 132 ? -1.009 -7.811 -3.637 1.00 80.69 132 GLU A CA 1
ATOM 1038 C C . GLU A 1 132 ? -1.403 -7.659 -5.114 1.00 80.69 132 GLU A C 1
ATOM 1040 O O . GLU A 1 132 ? -0.536 -7.701 -5.988 1.00 80.69 132 GLU A O 1
ATOM 1045 N N . GLU A 1 133 ? -2.675 -7.377 -5.406 1.00 84.31 133 GLU A N 1
ATOM 1046 C CA . GLU A 1 133 ? -3.164 -7.160 -6.775 1.00 84.31 133 GLU A CA 1
ATOM 1047 C C . GLU A 1 133 ? -2.417 -6.016 -7.487 1.00 84.31 133 GLU A C 1
ATOM 1049 O O . GLU A 1 133 ? -1.956 -6.162 -8.624 1.00 84.31 133 GLU A O 1
ATOM 1054 N N . ARG A 1 134 ? -2.226 -4.883 -6.799 1.00 85.50 134 ARG A N 1
ATOM 1055 C CA . ARG A 1 134 ? -1.491 -3.723 -7.337 1.00 85.50 134 ARG A CA 1
ATOM 1056 C C . ARG A 1 134 ? -0.019 -4.029 -7.561 1.00 85.50 134 ARG A C 1
ATOM 1058 O O . ARG A 1 134 ? 0.542 -3.647 -8.587 1.00 85.50 134 ARG A O 1
ATOM 1065 N N . THR A 1 135 ? 0.596 -4.738 -6.623 1.00 81.50 135 THR A N 1
ATOM 1066 C CA . THR A 1 135 ? 1.980 -5.194 -6.736 1.00 81.50 135 THR A CA 1
ATOM 1067 C C . THR A 1 135 ? 2.156 -6.099 -7.955 1.00 81.50 135 THR A C 1
ATOM 1069 O O . THR A 1 135 ? 3.077 -5.894 -8.742 1.00 81.50 135 THR A O 1
ATOM 1072 N N . LEU A 1 136 ? 1.242 -7.045 -8.183 1.00 82.75 136 LEU A N 1
ATOM 1073 C CA . LEU A 1 136 ? 1.263 -7.906 -9.368 1.00 82.75 136 LEU A CA 1
ATOM 1074 C C . LEU A 1 136 ? 1.108 -7.103 -10.669 1.00 82.75 136 LEU A C 1
ATOM 1076 O O . LEU A 1 136 ? 1.852 -7.333 -11.626 1.00 82.75 136 LEU A O 1
ATOM 1080 N N . ALA A 1 137 ? 0.202 -6.122 -10.699 1.00 85.12 137 ALA A N 1
ATOM 1081 C CA . ALA A 1 137 ? 0.039 -5.231 -11.847 1.00 85.12 137 ALA A CA 1
ATOM 1082 C C . ALA A 1 137 ? 1.311 -4.404 -12.122 1.00 85.12 137 ALA A C 1
ATOM 1084 O O . ALA A 1 137 ? 1.733 -4.277 -13.276 1.00 85.12 137 ALA A O 1
ATOM 1085 N N . PHE A 1 138 ? 1.977 -3.903 -11.075 1.00 87.38 138 PHE A N 1
ATOM 1086 C CA . PHE A 1 138 ? 3.274 -3.234 -11.196 1.00 87.38 138 PHE A CA 1
ATOM 1087 C C . PHE A 1 138 ? 4.333 -4.153 -11.801 1.00 87.38 138 PHE A C 1
ATOM 1089 O O . PHE A 1 138 ? 5.029 -3.741 -12.726 1.00 87.38 138 PHE A O 1
ATOM 1096 N N . VAL A 1 139 ? 4.436 -5.401 -11.339 1.00 81.88 139 VAL A N 1
ATOM 1097 C CA . VAL A 1 139 ? 5.410 -6.376 -11.858 1.00 81.88 139 VAL A CA 1
ATOM 1098 C C . VAL A 1 139 ? 5.212 -6.582 -13.358 1.00 81.88 139 VAL A C 1
ATOM 1100 O O . VAL A 1 139 ? 6.169 -6.535 -14.131 1.00 81.88 139 VAL A O 1
ATOM 1103 N N . GLN A 1 140 ? 3.963 -6.756 -13.793 1.00 81.25 140 GLN A N 1
ATOM 1104 C CA . GLN A 1 140 ? 3.626 -6.893 -15.211 1.00 81.25 140 GLN A CA 1
ATOM 1105 C C . GLN A 1 140 ? 4.001 -5.633 -16.001 1.00 81.25 140 GLN A C 1
ATOM 1107 O O . GLN A 1 140 ? 4.653 -5.723 -17.044 1.00 81.25 140 GLN A O 1
ATOM 1112 N N . LYS A 1 141 ? 3.658 -4.449 -15.483 1.00 84.94 141 LYS A N 1
ATOM 1113 C CA . LYS A 1 141 ? 3.977 -3.160 -16.109 1.00 84.94 141 LYS A CA 1
ATOM 1114 C C . LYS A 1 141 ? 5.488 -2.935 -16.225 1.00 84.94 141 LYS A C 1
ATOM 1116 O O . LYS A 1 141 ? 5.977 -2.601 -17.302 1.00 84.94 141 LYS A O 1
ATOM 1121 N N . ALA A 1 142 ? 6.234 -3.194 -15.156 1.00 81.56 142 ALA A N 1
ATOM 1122 C CA . ALA A 1 142 ? 7.685 -3.072 -15.104 1.00 81.56 142 ALA A CA 1
ATOM 1123 C C . ALA A 1 142 ? 8.397 -4.114 -15.981 1.00 81.56 142 ALA A C 1
ATOM 1125 O O . ALA A 1 142 ? 9.492 -3.857 -16.479 1.00 81.56 142 ALA A O 1
ATOM 1126 N N . ASN A 1 143 ? 7.807 -5.290 -16.202 1.00 77.38 143 ASN A N 1
ATOM 1127 C CA . ASN A 1 143 ? 8.314 -6.256 -17.179 1.00 77.38 143 ASN A CA 1
ATOM 1128 C C . ASN A 1 143 ? 8.074 -5.781 -18.616 1.00 77.38 143 ASN A C 1
ATOM 1130 O O . ASN A 1 143 ? 8.976 -5.875 -19.447 1.00 77.38 143 ASN A O 1
ATOM 1134 N N . ASN A 1 144 ? 6.908 -5.199 -18.903 1.00 80.19 144 ASN A N 1
ATOM 1135 C CA . ASN A 1 144 ? 6.604 -4.634 -20.220 1.00 80.19 144 ASN A CA 1
ATOM 1136 C C . ASN A 1 144 ? 7.518 -3.451 -20.584 1.00 80.19 144 ASN A C 1
ATOM 1138 O O . ASN A 1 144 ? 7.860 -3.292 -21.758 1.00 80.19 144 ASN A O 1
ATOM 1142 N N . CYS A 1 145 ? 7.963 -2.665 -19.596 1.00 78.75 145 CYS A N 1
ATOM 1143 C CA . CYS A 1 145 ? 9.001 -1.648 -19.793 1.00 78.75 145 CYS A CA 1
ATOM 1144 C C . CYS A 1 145 ? 10.287 -2.252 -20.388 1.00 78.75 145 CYS A C 1
ATOM 1146 O O . CYS A 1 145 ? 10.844 -1.695 -21.330 1.00 78.75 145 CYS A O 1
ATOM 1148 N N . ASN A 1 146 ? 10.712 -3.425 -19.906 1.00 66.38 146 ASN A N 1
ATOM 1149 C CA . ASN A 1 146 ? 11.925 -4.093 -20.389 1.00 66.38 146 ASN A CA 1
ATOM 1150 C C . ASN A 1 146 ? 11.732 -4.735 -21.771 1.00 66.38 146 ASN A C 1
ATOM 1152 O O . ASN A 1 146 ? 12.636 -4.672 -22.606 1.00 66.38 146 ASN A O 1
ATOM 1156 N N . GLN A 1 147 ? 10.557 -5.316 -22.052 1.00 63.03 147 GLN A N 1
ATOM 1157 C CA . GLN A 1 147 ? 10.278 -5.929 -23.360 1.00 63.03 147 GLN A CA 1
ATOM 1158 C C . GLN A 1 147 ? 10.295 -4.903 -24.499 1.00 63.03 147 GLN A C 1
ATOM 1160 O O . GLN A 1 147 ? 10.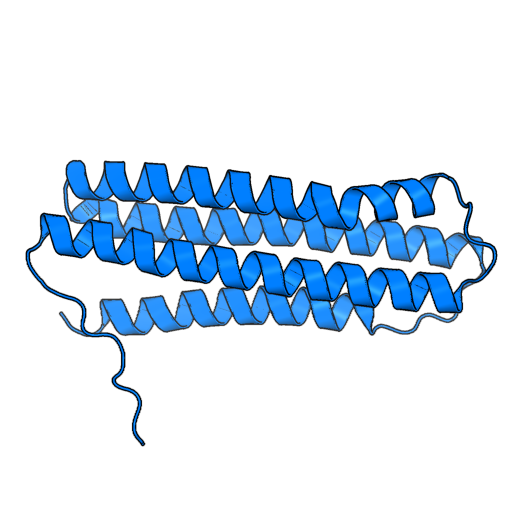809 -5.187 -25.579 1.00 63.03 147 GLN A O 1
ATOM 1165 N N . ARG A 1 148 ? 9.759 -3.696 -24.261 1.00 57.75 148 ARG A N 1
ATOM 1166 C CA . ARG A 1 148 ? 9.733 -2.620 -25.265 1.00 57.75 148 ARG A CA 1
ATOM 1167 C C . ARG A 1 148 ? 11.123 -2.104 -25.634 1.00 57.75 148 ARG A C 1
ATOM 1169 O O . ARG A 1 148 ? 11.300 -1.647 -26.755 1.00 57.75 148 ARG A O 1
ATOM 1176 N N . VAL A 1 149 ? 12.083 -2.185 -24.713 1.00 54.88 149 VAL A N 1
ATOM 1177 C CA . VAL A 1 149 ? 13.446 -1.668 -24.916 1.00 54.88 149 VAL A CA 1
ATOM 1178 C C . VAL A 1 149 ? 14.399 -2.738 -25.453 1.00 54.88 149 VAL A C 1
ATOM 1180 O O . VAL A 1 149 ? 15.281 -2.426 -26.244 1.00 54.88 149 VAL A O 1
ATOM 1183 N N . THR A 1 150 ? 14.208 -4.008 -25.085 1.00 53.19 150 THR A N 1
ATOM 1184 C CA . THR A 1 150 ? 15.109 -5.111 -25.480 1.00 53.19 150 THR A CA 1
ATOM 1185 C C . THR A 1 150 ? 14.586 -5.976 -26.632 1.00 53.19 150 THR A C 1
ATOM 1187 O O . THR A 1 150 ? 15.327 -6.806 -27.151 1.00 53.19 150 THR A O 1
ATOM 1190 N N . GLY A 1 151 ? 13.311 -5.840 -27.022 1.00 50.66 151 GLY A N 1
ATOM 1191 C CA . GLY A 1 151 ? 12.661 -6.696 -28.026 1.00 50.66 151 GLY A CA 1
ATOM 1192 C C . GLY A 1 151 ? 12.435 -8.149 -27.574 1.00 50.66 151 GLY A C 1
ATOM 1193 O O . GLY A 1 151 ? 11.835 -8.938 -28.304 1.00 50.66 151 GLY A O 1
ATOM 1194 N N . ALA A 1 152 ? 12.881 -8.520 -26.371 1.00 48.56 152 ALA A N 1
ATOM 1195 C CA . ALA A 1 152 ? 12.712 -9.850 -25.808 1.00 48.56 152 ALA A CA 1
ATOM 1196 C C . ALA A 1 152 ? 11.351 -9.951 -25.107 1.00 48.56 152 ALA A C 1
ATOM 1198 O O . ALA A 1 152 ? 11.119 -9.336 -24.068 1.00 48.56 152 ALA A O 1
ATOM 1199 N N . SER A 1 153 ? 10.433 -10.736 -25.672 1.00 43.75 153 SER A N 1
ATOM 1200 C CA . SER A 1 153 ? 9.137 -11.008 -25.053 1.00 43.75 153 SER A CA 1
ATOM 1201 C C . SER A 1 153 ? 9.311 -12.013 -23.906 1.00 43.75 153 SER A C 1
ATOM 1203 O O . SER A 1 153 ? 9.677 -13.169 -24.124 1.00 43.75 153 SER A O 1
ATOM 1205 N N . PHE A 1 154 ? 9.073 -11.574 -22.670 1.00 46.31 154 PHE A N 1
ATOM 1206 C CA . PHE A 1 154 ? 9.026 -12.439 -21.494 1.00 46.31 154 PHE A CA 1
ATOM 1207 C C . PHE A 1 154 ? 7.755 -13.292 -21.587 1.00 46.31 154 PHE A C 1
ATOM 1209 O O . PHE A 1 154 ? 6.650 -12.813 -21.326 1.00 46.31 154 PHE A O 1
ATOM 1216 N N . LYS A 1 155 ? 7.904 -14.557 -21.990 1.00 46.53 155 LYS A N 1
ATOM 1217 C CA . LYS A 1 155 ? 6.842 -15.560 -21.873 1.00 46.53 155 LYS A CA 1
ATOM 1218 C C . LYS A 1 155 ? 6.750 -15.956 -20.401 1.00 46.53 155 LYS A C 1
ATOM 1220 O O . LYS A 1 155 ? 7.658 -16.598 -19.882 1.00 46.53 155 LYS A O 1
ATOM 1225 N N . GLY A 1 156 ? 5.687 -15.527 -19.721 1.00 44.09 156 GLY A N 1
ATOM 1226 C CA . GLY A 1 156 ? 5.374 -16.003 -18.371 1.00 44.09 156 GLY A CA 1
ATOM 1227 C C . GLY A 1 156 ? 5.203 -17.530 -18.330 1.00 44.09 156 GLY A C 1
ATOM 1228 O O . GLY A 1 156 ? 5.097 -18.159 -19.388 1.00 44.09 156 GLY A O 1
ATOM 1229 N N . PRO A 1 157 ? 5.178 -18.147 -17.135 1.00 44.34 157 PRO A N 1
ATOM 1230 C CA . PRO A 1 157 ? 4.986 -19.586 -17.021 1.00 44.34 157 PRO A CA 1
ATOM 1231 C C . PRO A 1 157 ? 3.633 -19.969 -17.626 1.00 44.34 157 PRO A C 1
ATOM 1233 O O . PRO A 1 157 ? 2.582 -19.483 -17.208 1.00 44.34 157 PRO A O 1
ATOM 1236 N N . THR A 1 158 ? 3.680 -20.814 -18.654 1.00 42.62 158 THR A N 1
ATOM 1237 C CA . THR A 1 158 ? 2.500 -21.371 -19.311 1.00 42.62 158 THR A CA 1
ATOM 1238 C C . THR A 1 158 ? 1.699 -22.164 -18.278 1.00 42.62 158 THR A C 1
ATOM 1240 O O . THR A 1 158 ? 2.285 -23.030 -17.625 1.00 42.62 158 THR A O 1
ATOM 1243 N N . PRO A 1 159 ? 0.386 -21.925 -18.118 1.00 39.09 159 PRO A N 1
ATOM 1244 C CA . PRO A 1 159 ? -0.434 -22.754 -17.250 1.00 39.09 159 PRO A CA 1
ATOM 1245 C C . PRO A 1 159 ? -0.440 -24.178 -17.810 1.00 39.09 159 PRO A C 1
ATOM 1247 O O . PRO A 1 159 ? -0.937 -24.418 -18.913 1.00 39.09 159 PRO A O 1
ATOM 1250 N N . THR A 1 160 ? 0.150 -25.121 -17.083 1.00 45.53 160 THR A N 1
ATOM 1251 C CA . THR A 1 160 ? -0.070 -26.548 -17.323 1.00 45.53 160 THR A CA 1
ATOM 1252 C C . THR A 1 160 ? -1.505 -26.882 -16.931 1.00 45.53 160 THR A C 1
ATOM 1254 O O . THR A 1 160 ? -1.916 -26.591 -15.808 1.00 45.53 160 THR A O 1
ATOM 1257 N N . LYS A 1 161 ? -2.254 -27.419 -17.900 1.00 46.59 161 LYS A N 1
ATOM 1258 C CA . LYS A 1 161 ? -3.570 -28.035 -17.703 1.00 46.59 161 LYS A CA 1
ATOM 1259 C C . LYS A 1 161 ? -3.488 -29.240 -16.775 1.00 46.59 161 LYS A C 1
ATOM 1261 O O . LYS A 1 161 ? -2.435 -29.914 -16.808 1.00 46.59 161 LYS A O 1
#

pLDDT: mean 73.23, std 15.49, range [33.94, 94.31]

Secondary structure (DSSP, 8-state):
--HHHHHHHHHHHHHHHHHHHHHHHHHH------HHHHHHHHHHHHHHHHHHHHHHHHHHHHHHHHHHGGG-HHHHHHHHHHHHHHHHHHHHHHHHHHHHHHHHHHHT--S-HHHHHHHHHHHHHHHHHHHHHHHHHHHHHHHHHHHHHH-----PPP---

Organism: Lygus hesperus (NCBI:txid30085)

Radius of gyration: 18.95 Å; chains: 1; bounding box: 42×36×58 Å

Foldseek 3Di:
DPVVVVVLVVVLVVLLVVLLCLLVVLLPDDDDDDPVVVLVSLLVSLVVSLVVLLVSLLVNLVVLLVVCVVLDDQLNVQSVVLSVVLSVQLNVLSCVQCVVLSVCSVVVPDPDPVVNSVSSSVSSNVSSVSNSVSSVVSVVSSVVSNCVRPVDDDDDDDDDD